Protein AF-E9SAD4-F1 (afdb_monomer)

Nearest PDB structures (foldseek):
  3oss-assembly1_D  TM=2.314E-01  e=1.562E+00  Escherichia coli ETEC H10407

Structure (mmCIF, N/CA/C/O backbone):
data_AF-E9SAD4-F1
#
_entry.id   AF-E9SAD4-F1
#
loop_
_atom_site.group_PDB
_atom_site.id
_atom_site.type_symbol
_atom_site.label_atom_id
_atom_site.label_alt_id
_atom_site.label_comp_id
_atom_site.label_asym_id
_atom_site.label_entity_id
_atom_site.label_seq_id
_atom_site.pdbx_PDB_ins_code
_atom_site.Cartn_x
_atom_site.Cartn_y
_atom_site.Cartn_z
_atom_site.occupancy
_atom_site.B_iso_or_equiv
_atom_site.auth_seq_id
_atom_site.auth_comp_id
_atom_site.auth_asym_id
_atom_site.auth_atom_id
_atom_site.pdbx_PDB_model_num
ATOM 1 N N . MET A 1 1 ? 9.072 8.139 5.338 1.00 59.72 1 MET A N 1
ATOM 2 C CA . MET A 1 1 ? 9.594 6.782 5.063 1.00 59.72 1 MET A CA 1
ATOM 3 C C . MET A 1 1 ? 9.498 6.513 3.572 1.00 59.72 1 MET A C 1
ATOM 5 O O . MET A 1 1 ? 8.404 6.653 3.026 1.00 59.72 1 MET A O 1
ATOM 9 N N . SER A 1 2 ? 10.623 6.176 2.952 1.00 75.62 2 SER A N 1
ATOM 10 C CA . SER A 1 2 ? 10.748 5.867 1.522 1.00 75.62 2 SER A CA 1
ATOM 11 C C . SER A 1 2 ? 10.544 4.366 1.267 1.00 75.62 2 SER A C 1
ATOM 13 O O . SER A 1 2 ? 10.562 3.581 2.216 1.00 75.62 2 SER A O 1
ATOM 15 N N . ILE A 1 3 ? 10.311 3.980 0.010 1.00 87.56 3 ILE A N 1
ATOM 16 C CA . ILE A 1 3 ? 10.311 2.576 -0.435 1.00 87.56 3 ILE A CA 1
ATOM 17 C C . ILE A 1 3 ? 11.769 2.093 -0.481 1.00 87.56 3 ILE A C 1
ATOM 19 O O . ILE A 1 3 ? 12.589 2.736 -1.142 1.00 87.56 3 ILE A O 1
ATOM 23 N N . SER A 1 4 ? 12.093 1.024 0.252 1.00 94.19 4 SER A N 1
ATOM 24 C CA . SER A 1 4 ? 13.434 0.418 0.284 1.00 94.19 4 SER A CA 1
ATOM 25 C C . SER A 1 4 ? 13.704 -0.424 -0.968 1.00 94.19 4 SER A C 1
ATOM 27 O O . SER A 1 4 ? 12.838 -0.555 -1.831 1.00 94.19 4 SER A O 1
ATOM 29 N N . ASN A 1 5 ? 14.904 -0.991 -1.103 1.00 94.94 5 ASN A N 1
ATOM 30 C CA . ASN A 1 5 ? 15.184 -1.901 -2.216 1.00 94.94 5 ASN A CA 1
ATOM 31 C C . ASN A 1 5 ? 14.440 -3.234 -2.057 1.00 94.94 5 ASN A C 1
ATOM 33 O O . ASN A 1 5 ? 13.855 -3.695 -3.032 1.00 94.94 5 ASN A O 1
ATOM 37 N N . GLU A 1 6 ? 14.331 -3.770 -0.837 1.00 96.38 6 GLU A N 1
ATOM 38 C CA . GLU A 1 6 ? 13.551 -4.989 -0.573 1.00 96.38 6 GLU A CA 1
ATOM 39 C C . GLU A 1 6 ? 12.064 -4.790 -0.910 1.00 96.38 6 GLU A C 1
ATOM 41 O O . GLU A 1 6 ? 11.401 -5.685 -1.437 1.00 96.38 6 GLU A O 1
ATOM 46 N N . ASP A 1 7 ? 11.525 -3.592 -0.653 1.00 97.38 7 ASP A N 1
ATOM 47 C CA . ASP A 1 7 ? 10.153 -3.264 -1.036 1.00 97.38 7 ASP A CA 1
ATOM 48 C C . ASP A 1 7 ? 9.972 -3.269 -2.566 1.00 97.38 7 ASP A C 1
ATOM 50 O O . ASP A 1 7 ? 8.937 -3.720 -3.057 1.00 97.38 7 ASP A O 1
ATOM 54 N N . LYS A 1 8 ? 10.955 -2.759 -3.327 1.00 96.75 8 LYS A N 1
ATOM 55 C CA . LYS A 1 8 ? 10.908 -2.745 -4.801 1.00 96.75 8 LYS A CA 1
ATOM 56 C C . LYS A 1 8 ? 10.971 -4.159 -5.360 1.00 96.75 8 LYS A C 1
ATOM 58 O O . LYS A 1 8 ? 10.163 -4.492 -6.220 1.00 96.75 8 LYS A O 1
ATOM 63 N N . GLU A 1 9 ? 11.878 -4.984 -4.842 1.00 97.75 9 GLU A N 1
ATOM 64 C CA . GLU A 1 9 ? 11.999 -6.395 -5.219 1.00 97.75 9 GLU A CA 1
ATOM 65 C C . GLU A 1 9 ? 10.682 -7.136 -4.977 1.00 97.75 9 GLU A C 1
ATOM 67 O O . GLU A 1 9 ? 10.183 -7.833 -5.861 1.00 97.75 9 GLU A O 1
ATOM 72 N N . TYR A 1 10 ? 10.056 -6.914 -3.817 1.00 98.31 10 TYR A N 1
ATOM 73 C CA . TYR A 1 10 ? 8.741 -7.473 -3.531 1.00 98.31 10 TYR A CA 1
ATOM 74 C C . TYR A 1 10 ? 7.670 -6.988 -4.518 1.00 98.31 10 TYR A C 1
ATOM 76 O O . TYR A 1 10 ? 6.943 -7.813 -5.069 1.00 98.31 10 TYR A O 1
ATOM 84 N N . LEU A 1 11 ? 7.573 -5.678 -4.773 1.00 98.25 11 LEU A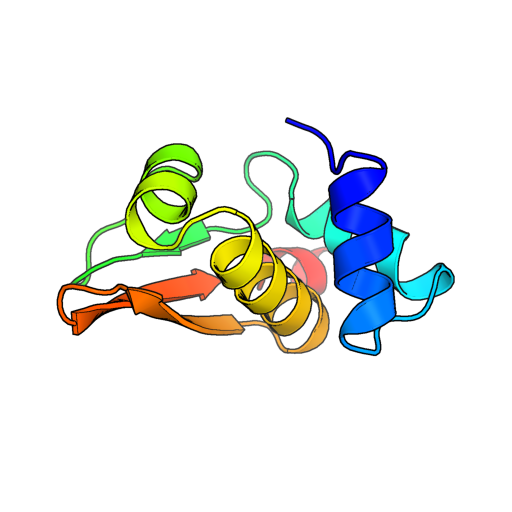 N 1
ATOM 85 C CA . LEU A 1 11 ? 6.606 -5.116 -5.725 1.00 98.25 11 LEU A CA 1
ATOM 86 C C . LEU A 1 11 ? 6.780 -5.707 -7.133 1.00 98.25 11 LEU A C 1
ATOM 88 O O . LEU A 1 11 ? 5.790 -6.051 -7.778 1.00 98.25 11 LEU A O 1
ATOM 92 N N . MET A 1 12 ? 8.023 -5.885 -7.579 1.00 98.06 12 MET A N 1
ATOM 93 C CA . MET A 1 12 ? 8.324 -6.515 -8.864 1.00 98.06 12 MET A CA 1
ATOM 94 C C . MET A 1 12 ? 7.938 -7.996 -8.878 1.00 98.06 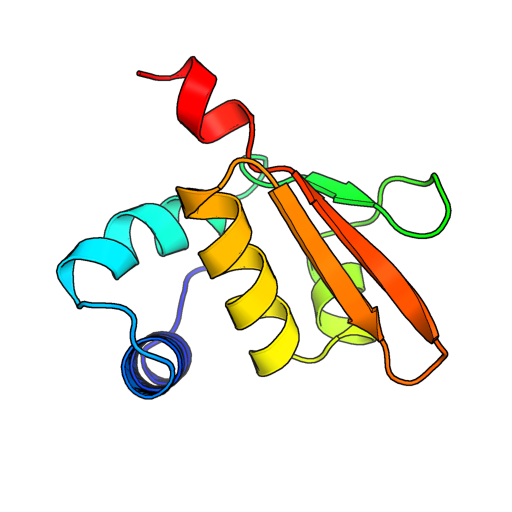12 MET A C 1
ATOM 96 O O . MET A 1 12 ? 7.338 -8.462 -9.845 1.00 98.06 12 MET A O 1
ATOM 100 N N . SER A 1 13 ? 8.181 -8.724 -7.782 1.00 98.12 13 SER A N 1
ATOM 101 C CA . SER A 1 13 ? 7.782 -10.135 -7.661 1.00 98.12 13 SER A CA 1
ATOM 102 C C . SER A 1 13 ? 6.266 -10.359 -7.742 1.00 98.12 13 SER A C 1
ATOM 104 O O . SER A 1 13 ? 5.833 -11.433 -8.152 1.00 98.12 13 SER A O 1
ATOM 106 N N . ILE A 1 14 ? 5.456 -9.351 -7.389 1.00 97.44 14 ILE A N 1
ATOM 107 C CA . ILE A 1 14 ? 3.987 -9.412 -7.470 1.00 97.44 14 ILE A CA 1
ATOM 108 C C . ILE A 1 14 ? 3.424 -8.757 -8.744 1.00 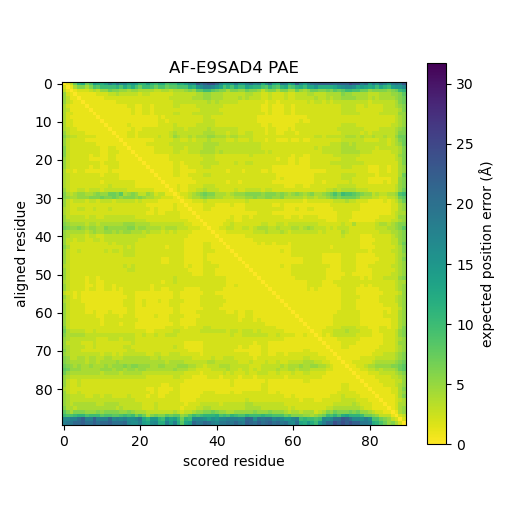97.44 14 ILE A C 1
ATOM 110 O O . ILE A 1 14 ? 2.218 -8.534 -8.834 1.00 97.44 14 ILE A O 1
ATOM 114 N N . GLY A 1 15 ? 4.282 -8.465 -9.730 1.00 97.31 15 GLY A N 1
ATOM 115 C CA . GLY A 1 15 ? 3.883 -8.102 -11.093 1.00 97.31 15 GLY A CA 1
ATOM 116 C C . GLY A 1 15 ? 3.924 -6.613 -11.444 1.00 97.31 15 GLY A C 1
ATOM 117 O O . GLY A 1 15 ? 3.515 -6.260 -12.549 1.00 97.31 15 GLY A O 1
ATOM 118 N N . TYR A 1 16 ? 4.415 -5.735 -10.562 1.00 97.94 16 TYR A N 1
ATOM 119 C CA . TYR A 1 16 ? 4.637 -4.327 -10.917 1.00 97.94 16 TYR A CA 1
ATOM 120 C C . TYR A 1 16 ? 5.935 -4.147 -11.707 1.00 97.94 16 TYR A C 1
ATOM 122 O O . TYR A 1 16 ? 6.944 -4.798 -11.440 1.00 97.94 16 TYR A O 1
ATOM 130 N N . LEU A 1 17 ? 5.933 -3.227 -12.667 1.00 97.69 17 LEU A N 1
ATOM 131 C CA . LEU A 1 17 ? 7.108 -2.916 -13.476 1.00 97.69 17 LEU A CA 1
ATOM 132 C C . LEU A 1 17 ? 7.967 -1.846 -12.794 1.00 97.69 17 LEU A C 1
ATOM 134 O O . LEU A 1 17 ? 7.477 -1.041 -12.004 1.00 97.69 17 LEU A O 1
ATOM 138 N N . GLU A 1 18 ? 9.248 -1.762 -13.155 1.00 96.06 18 GLU A N 1
ATOM 139 C CA . GLU A 1 18 ? 10.158 -0.746 -12.605 1.00 96.06 18 GLU A CA 1
ATOM 140 C C . GLU A 1 18 ? 9.623 0.686 -12.803 1.00 96.06 18 GLU A C 1
ATOM 142 O O . GLU A 1 18 ? 9.672 1.518 -11.895 1.00 96.06 18 GLU A O 1
ATOM 147 N N . LYS A 1 19 ? 9.004 0.952 -13.963 1.00 96.19 19 LYS A N 1
ATOM 148 C CA . LYS A 1 19 ? 8.352 2.237 -14.263 1.00 96.19 19 LYS A CA 1
ATOM 149 C C . LYS A 1 19 ? 7.191 2.570 -13.314 1.00 96.19 19 LYS A C 1
ATOM 151 O O . LYS A 1 19 ? 6.930 3.748 -13.068 1.00 96.19 19 LYS A O 1
ATOM 156 N N . ASP A 1 20 ? 6.528 1.559 -12.751 1.00 96.44 20 ASP A N 1
ATOM 157 C CA . ASP A 1 20 ? 5.383 1.730 -11.852 1.00 96.44 20 ASP A CA 1
ATOM 158 C C . ASP A 1 20 ? 5.834 2.168 -10.451 1.00 96.44 20 ASP A C 1
ATOM 160 O O . ASP A 1 20 ? 5.113 2.884 -9.747 1.00 96.44 20 ASP A O 1
ATOM 164 N N . LEU A 1 21 ? 7.068 1.820 -10.062 1.00 96.06 21 LEU A N 1
ATOM 165 C CA . LEU A 1 21 ? 7.634 2.110 -8.742 1.00 96.06 21 LEU A CA 1
ATOM 166 C C . LEU A 1 21 ? 7.640 3.605 -8.421 1.00 96.06 21 LEU A C 1
ATOM 168 O O . LEU A 1 21 ? 7.484 3.979 -7.260 1.00 96.06 21 LEU A O 1
ATOM 172 N N . LYS A 1 22 ? 7.767 4.476 -9.431 1.00 94.88 22 LYS A N 1
ATOM 173 C CA . LYS A 1 22 ? 7.721 5.932 -9.239 1.00 94.88 22 LYS A CA 1
ATOM 174 C C . LYS A 1 22 ? 6.374 6.386 -8.670 1.00 94.88 22 LYS A C 1
ATOM 176 O O . LYS A 1 22 ? 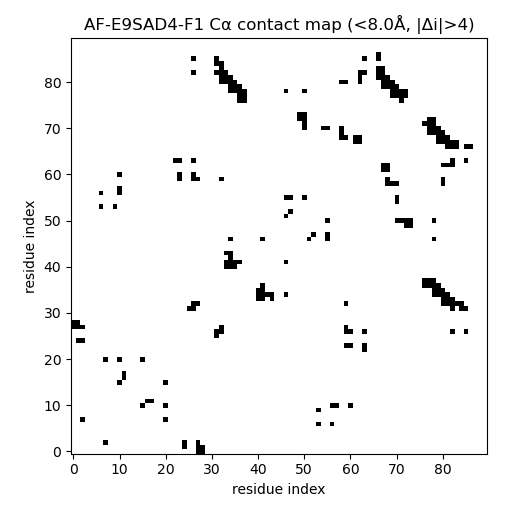6.353 7.179 -7.727 1.00 94.88 22 LYS A O 1
ATOM 181 N N . GLN A 1 23 ? 5.260 5.877 -9.200 1.00 95.69 23 GLN A N 1
ATOM 182 C CA . GLN A 1 23 ? 3.922 6.238 -8.720 1.00 95.69 23 GLN A CA 1
ATOM 183 C C . GLN A 1 23 ? 3.628 5.593 -7.361 1.00 95.69 23 GLN A C 1
ATOM 185 O O . GLN A 1 23 ? 3.073 6.248 -6.482 1.00 95.69 23 GLN A O 1
ATOM 190 N N . ILE A 1 24 ? 4.078 4.356 -7.136 1.00 96.88 24 ILE A N 1
ATOM 191 C CA . ILE A 1 24 ? 3.925 3.680 -5.837 1.00 96.88 24 ILE A CA 1
ATOM 192 C C . ILE A 1 24 ? 4.735 4.412 -4.752 1.00 96.88 24 ILE A C 1
ATOM 194 O O . ILE A 1 24 ? 4.241 4.654 -3.650 1.00 96.88 24 ILE A O 1
ATOM 198 N N . ALA A 1 25 ? 5.958 4.849 -5.065 1.00 95.31 25 ALA A N 1
ATOM 199 C CA . ALA A 1 25 ? 6.778 5.658 -4.167 1.00 95.31 25 ALA A CA 1
ATOM 200 C C . ALA A 1 25 ? 6.150 7.029 -3.890 1.00 95.31 25 ALA A C 1
ATOM 202 O O . ALA A 1 25 ? 6.237 7.524 -2.765 1.00 95.31 25 ALA A O 1
ATOM 203 N N . TYR A 1 26 ? 5.486 7.626 -4.885 1.00 94.88 26 TYR A N 1
ATOM 204 C CA . TYR A 1 26 ? 4.703 8.840 -4.685 1.00 94.88 26 TYR A CA 1
ATOM 205 C C . TYR A 1 26 ? 3.535 8.605 -3.721 1.00 94.88 26 TYR A C 1
ATOM 207 O O . TYR A 1 26 ? 3.419 9.318 -2.726 1.00 94.88 26 TYR A O 1
ATOM 215 N N . ALA A 1 27 ? 2.755 7.541 -3.934 1.00 95.88 27 ALA A N 1
ATOM 216 C CA . ALA A 1 27 ? 1.663 7.133 -3.052 1.00 95.88 27 ALA A CA 1
ATOM 217 C C . ALA A 1 27 ? 2.126 6.896 -1.603 1.00 95.88 27 ALA A C 1
ATOM 219 O O . ALA A 1 27 ? 1.380 7.159 -0.655 1.00 95.88 27 ALA A O 1
ATOM 220 N N . ALA A 1 28 ? 3.366 6.426 -1.420 1.00 94.94 28 ALA A N 1
ATOM 221 C CA . ALA A 1 28 ? 3.969 6.170 -0.116 1.00 94.94 28 ALA A CA 1
ATOM 222 C C . ALA A 1 28 ? 4.357 7.441 0.663 1.00 94.94 28 ALA A C 1
ATOM 224 O O . ALA A 1 28 ? 4.629 7.330 1.870 1.00 94.94 28 ALA A O 1
ATOM 225 N N . LYS A 1 29 ? 4.433 8.614 0.015 1.00 92.88 29 LYS A N 1
ATOM 226 C CA . LYS A 1 29 ? 4.785 9.880 0.675 1.00 92.88 29 LYS A CA 1
ATOM 227 C C . LYS A 1 29 ? 3.750 10.258 1.736 1.00 92.88 29 LYS A C 1
ATOM 229 O O . LYS A 1 29 ? 2.594 9.834 1.707 1.00 92.88 29 LYS A O 1
ATOM 234 N N . ALA A 1 30 ? 4.185 11.072 2.697 1.00 83.81 30 ALA A N 1
ATOM 235 C CA . ALA A 1 30 ? 3.281 11.629 3.693 1.00 83.81 30 ALA A CA 1
ATOM 236 C C . ALA A 1 30 ? 2.161 12.420 2.997 1.00 83.81 30 ALA A C 1
ATOM 238 O O . ALA A 1 30 ? 2.421 13.152 2.045 1.00 83.81 30 ALA A O 1
ATOM 239 N N . ASN A 1 31 ? 0.929 12.274 3.486 1.00 87.44 31 ASN A N 1
ATOM 240 C CA . ASN A 1 31 ? -0.252 13.008 3.015 1.00 87.44 31 ASN A CA 1
ATOM 241 C C . ASN A 1 31 ? -0.691 12.745 1.561 1.00 87.44 31 ASN A C 1
ATOM 243 O O . ASN A 1 31 ? -1.503 13.518 1.053 1.00 87.44 31 ASN A O 1
ATOM 247 N N . VAL A 1 32 ? -0.189 11.693 0.901 1.00 94.81 32 VAL A N 1
ATOM 248 C CA . VAL A 1 32 ? -0.691 11.268 -0.421 1.00 94.81 32 VAL A CA 1
ATOM 249 C C . VAL A 1 32 ? -1.776 10.211 -0.269 1.00 94.81 32 VAL A C 1
ATOM 251 O O . VAL A 1 32 ? -2.904 10.436 -0.690 1.00 94.81 32 VAL A O 1
ATOM 254 N N . THR A 1 33 ? -1.458 9.096 0.392 1.00 97.19 33 THR A N 1
ATOM 255 C CA . THR A 1 33 ? -2.439 8.041 0.681 1.00 97.19 33 THR A CA 1
ATOM 256 C C . THR A 1 33 ? -2.979 8.187 2.100 1.00 97.19 33 THR A C 1
ATOM 258 O O . THR A 1 33 ? -2.201 8.272 3.058 1.00 97.19 33 THR A O 1
ATOM 261 N N . LYS A 1 34 ? -4.305 8.213 2.240 1.00 97.94 34 LYS A N 1
ATOM 262 C CA . LYS A 1 34 ? -5.015 8.142 3.522 1.00 97.94 34 LYS A CA 1
ATOM 263 C C . LYS A 1 34 ? -5.338 6.684 3.844 1.00 97.94 34 LYS A C 1
ATOM 265 O O . LYS A 1 34 ? -5.498 5.864 2.942 1.00 97.94 34 LYS A O 1
ATOM 270 N N . TYR A 1 35 ? -5.427 6.389 5.135 1.00 98.19 35 TYR A N 1
ATOM 271 C CA . TYR A 1 35 ? -5.734 5.057 5.639 1.00 98.19 35 TYR A CA 1
ATOM 272 C C . TYR A 1 35 ? -6.911 5.140 6.596 1.00 98.19 35 TYR A C 1
ATOM 274 O O . TYR A 1 35 ? -6.962 6.048 7.432 1.00 98.19 35 TYR A O 1
ATOM 282 N N . GLU A 1 36 ? -7.819 4.183 6.495 1.00 98.31 36 GLU A N 1
ATOM 283 C CA . GLU A 1 36 ? -8.977 4.064 7.373 1.00 98.31 36 GLU A CA 1
ATOM 284 C C . GLU A 1 36 ? -9.134 2.619 7.844 1.00 98.31 36 GLU A C 1
ATOM 286 O O . GLU A 1 36 ? -8.856 1.681 7.098 1.00 98.31 36 GLU A O 1
ATOM 291 N N . CYS A 1 37 ? -9.557 2.453 9.092 1.00 98.06 37 CYS A N 1
ATOM 292 C CA . CYS A 1 37 ? -9.927 1.182 9.695 1.00 98.06 37 CYS A CA 1
ATOM 293 C C . CYS A 1 37 ? -11.217 1.413 10.484 1.00 98.06 37 CYS A C 1
ATOM 295 O O . CYS A 1 37 ? -11.270 2.342 11.290 1.00 98.06 37 CYS A O 1
ATOM 297 N N . GLU A 1 38 ? -12.250 0.602 10.246 1.00 95.62 38 GLU A N 1
ATOM 298 C CA . GLU A 1 38 ? -13.536 0.684 10.966 1.00 95.62 38 GLU A CA 1
ATOM 299 C C . GLU A 1 38 ? -14.155 2.101 10.971 1.00 95.62 38 GLU A C 1
ATOM 301 O O . GLU A 1 38 ? -14.616 2.599 11.999 1.00 95.62 38 GLU A O 1
ATOM 306 N N . GLY A 1 39 ? -14.118 2.799 9.830 1.00 94.69 39 GLY A N 1
ATOM 307 C CA . GLY A 1 39 ? -14.673 4.153 9.708 1.00 94.69 39 GLY A CA 1
ATOM 308 C C . GLY A 1 39 ? -13.806 5.263 10.314 1.00 94.69 39 GLY A C 1
ATOM 309 O O . GLY A 1 39 ? -14.215 6.423 10.331 1.00 94.69 39 GLY A O 1
ATOM 310 N N . LYS A 1 40 ? -12.619 4.942 10.850 1.00 97.50 40 LYS A N 1
ATOM 311 C CA . LYS A 1 40 ? -11.721 5.908 11.497 1.00 97.50 40 LYS A CA 1
ATOM 312 C C . LYS A 1 40 ? -10.404 6.034 10.755 1.00 97.50 40 LYS A C 1
ATOM 314 O O . LYS A 1 40 ? -9.744 5.046 10.435 1.00 97.50 40 LYS A O 1
ATOM 319 N N . ARG A 1 41 ? -9.972 7.279 10.543 1.00 97.69 41 ARG A N 1
ATOM 320 C CA . ARG A 1 41 ? -8.661 7.567 9.961 1.00 97.69 41 ARG A CA 1
ATOM 321 C C . ARG A 1 41 ? -7.549 7.081 10.889 1.00 97.69 41 ARG A C 1
ATOM 323 O O . ARG A 1 41 ? -7.521 7.441 12.063 1.00 97.69 41 ARG A O 1
ATOM 330 N N . ILE A 1 42 ? -6.597 6.340 10.331 1.00 97.56 42 ILE A N 1
ATOM 331 C CA . ILE A 1 42 ? -5.425 5.828 11.049 1.00 97.56 42 ILE A CA 1
ATOM 332 C C . ILE A 1 42 ? -4.125 6.355 10.438 1.00 97.56 42 ILE A C 1
ATOM 334 O O . ILE A 1 42 ? -4.077 6.839 9.302 1.00 97.56 42 ILE A O 1
ATOM 338 N N . ALA A 1 43 ? -3.043 6.271 11.208 1.00 96.62 43 ALA A N 1
ATOM 339 C CA . ALA A 1 43 ? -1.717 6.604 10.715 1.00 96.62 43 ALA A CA 1
ATOM 340 C C . ALA A 1 43 ? -1.196 5.522 9.754 1.00 96.62 43 ALA A C 1
ATOM 342 O O . ALA A 1 43 ? -1.529 4.342 9.863 1.00 9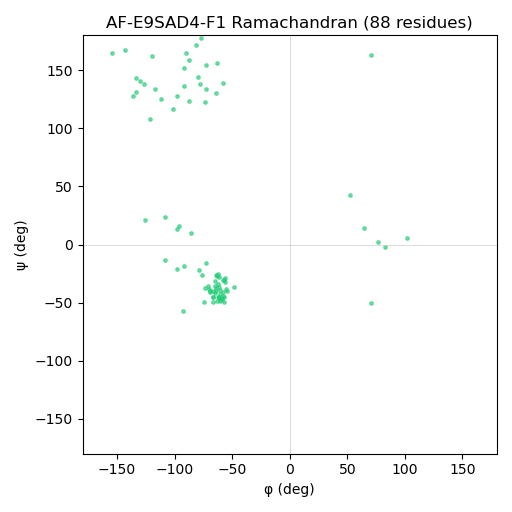6.62 43 ALA A O 1
ATOM 343 N N . LYS A 1 44 ? -0.291 5.915 8.847 1.00 96.00 44 LYS A N 1
ATOM 344 C CA . LYS A 1 44 ? 0.431 4.977 7.970 1.00 96.00 44 LYS A CA 1
ATOM 345 C C . LYS A 1 44 ? 1.156 3.886 8.768 1.00 96.00 44 LYS A C 1
ATOM 347 O O . LYS A 1 44 ? 1.179 2.742 8.334 1.00 96.00 44 LYS A O 1
ATOM 352 N N . SER A 1 45 ? 1.769 4.242 9.900 1.00 95.75 45 SER A N 1
ATOM 353 C CA . SER A 1 45 ? 2.460 3.288 10.777 1.00 95.75 45 SER A CA 1
ATOM 354 C C . SER A 1 45 ? 1.499 2.231 11.313 1.00 95.75 45 SER A C 1
ATOM 356 O O . SER A 1 45 ? 1.797 1.052 11.197 1.00 95.75 45 SER A O 1
ATOM 358 N N . THR A 1 46 ? 0.319 2.645 11.781 1.00 96.75 46 THR A N 1
ATOM 359 C CA . THR A 1 46 ? -0.741 1.741 12.244 1.00 96.75 46 THR A CA 1
ATOM 360 C C . THR A 1 46 ? -1.212 0.810 11.127 1.00 96.75 46 THR A C 1
ATOM 362 O O . THR A 1 46 ? -1.338 -0.387 11.343 1.00 96.75 46 THR A O 1
ATOM 365 N N . ALA A 1 47 ? -1.401 1.312 9.902 1.00 97.19 47 ALA A N 1
ATOM 366 C CA . ALA A 1 47 ? -1.754 0.459 8.763 1.00 97.19 47 ALA A CA 1
ATOM 367 C C . ALA A 1 47 ? -0.677 -0.605 8.465 1.00 97.19 47 ALA A C 1
ATOM 369 O O . ALA A 1 47 ? -1.008 -1.738 8.127 1.00 97.19 47 ALA A O 1
ATOM 370 N N . ILE A 1 48 ? 0.608 -0.249 8.584 1.00 96.81 48 ILE A N 1
ATOM 371 C CA . ILE A 1 48 ? 1.728 -1.186 8.398 1.00 96.81 48 ILE A CA 1
ATOM 372 C C . ILE A 1 48 ? 1.786 -2.208 9.536 1.00 96.81 48 ILE A C 1
ATOM 374 O O . ILE A 1 48 ? 2.048 -3.373 9.266 1.00 96.81 48 ILE A O 1
ATOM 378 N N . GLU A 1 49 ? 1.555 -1.784 10.776 1.00 97.06 49 GLU A N 1
ATOM 379 C CA . GLU A 1 49 ? 1.537 -2.660 11.951 1.00 97.06 49 GLU A CA 1
ATOM 380 C C . GLU A 1 49 ? 0.429 -3.713 11.844 1.00 97.06 49 GLU A C 1
ATOM 382 O O . GLU A 1 49 ? 0.693 -4.894 12.034 1.00 97.06 49 GLU A O 1
ATOM 387 N N . LEU A 1 50 ? -0.777 -3.304 11.436 1.00 97.31 50 LEU A N 1
ATOM 388 C CA . LEU A 1 50 ? -1.929 -4.200 11.295 1.00 97.31 50 LEU A CA 1
ATOM 389 C C . LEU A 1 50 ? -1.808 -5.177 10.116 1.00 97.31 50 LEU A C 1
ATOM 391 O O . LEU A 1 50 ? -2.282 -6.306 10.189 1.00 97.31 50 LEU A O 1
ATOM 395 N N . LEU A 1 51 ? -1.205 -4.749 9.004 1.00 97.88 51 LEU A N 1
ATOM 396 C CA . LEU A 1 51 ? -1.139 -5.552 7.776 1.00 97.88 51 LEU A CA 1
ATOM 397 C C . LEU A 1 51 ? 0.180 -6.310 7.599 1.00 97.88 51 LEU A C 1
ATOM 399 O O . LEU A 1 51 ? 0.268 -7.225 6.779 1.00 97.88 51 LEU A O 1
ATOM 403 N N . GLY A 1 52 ? 1.239 -5.862 8.263 1.00 97.25 52 GLY A N 1
ATOM 404 C CA . GLY A 1 52 ? 2.606 -6.174 7.875 1.00 97.25 52 GLY A CA 1
ATOM 405 C C . GLY A 1 52 ? 3.036 -5.476 6.575 1.00 97.25 52 GLY A C 1
ATOM 406 O O . GLY A 1 52 ? 2.239 -4.997 5.758 1.00 97.25 52 GLY A O 1
ATOM 407 N N . ARG A 1 53 ? 4.356 -5.435 6.347 1.00 96.56 53 ARG A N 1
ATOM 408 C CA . ARG A 1 53 ? 4.965 -4.653 5.255 1.00 96.56 53 ARG A CA 1
ATOM 409 C C . ARG A 1 53 ? 4.484 -5.068 3.862 1.00 96.56 53 ARG A C 1
ATOM 411 O O . ARG A 1 53 ? 4.116 -4.209 3.065 1.00 96.56 53 ARG A O 1
ATOM 418 N N . LYS A 1 54 ? 4.458 -6.372 3.569 1.00 97.44 54 LYS A N 1
ATOM 419 C CA . LYS A 1 54 ? 4.115 -6.919 2.242 1.00 97.44 54 LYS A CA 1
ATOM 420 C C . LYS A 1 54 ? 2.651 -6.681 1.862 1.00 97.44 54 LYS A C 1
ATOM 422 O O . LYS A 1 54 ? 2.356 -6.245 0.746 1.00 97.44 54 LYS A O 1
ATOM 427 N N . LYS A 1 55 ? 1.721 -6.920 2.791 1.00 98.06 55 LYS A N 1
ATOM 428 C CA . LYS A 1 55 ? 0.287 -6.714 2.547 1.00 98.06 55 LYS A CA 1
ATOM 429 C C . LYS A 1 55 ? -0.021 -5.222 2.423 1.00 98.06 55 LYS A C 1
ATOM 431 O O . LYS A 1 55 ? -0.715 -4.842 1.480 1.00 98.06 55 LYS A O 1
ATOM 436 N N . TRP A 1 56 ? 0.605 -4.381 3.254 1.00 98.00 56 TRP A N 1
ATOM 437 C CA . TRP A 1 56 ? 0.554 -2.925 3.106 1.00 98.00 56 TRP A CA 1
ATOM 438 C C . TRP A 1 56 ? 1.058 -2.452 1.731 1.00 98.00 56 TRP A C 1
ATOM 440 O O . TRP A 1 56 ? 0.340 -1.721 1.051 1.00 98.00 56 TRP A O 1
ATOM 450 N N . LEU A 1 57 ? 2.228 -2.918 1.272 1.00 98.06 57 LEU A N 1
ATOM 451 C CA . LEU A 1 57 ? 2.762 -2.589 -0.060 1.00 98.06 57 LEU A CA 1
ATOM 452 C C . LEU A 1 57 ? 1.800 -2.992 -1.180 1.00 98.06 57 LEU A C 1
ATOM 454 O O . LEU A 1 57 ? 1.551 -2.201 -2.083 1.00 98.06 57 LEU A O 1
ATOM 458 N N . SER A 1 58 ? 1.219 -4.192 -1.105 1.00 98.19 58 SER A N 1
ATOM 459 C CA . SER A 1 58 ? 0.264 -4.668 -2.115 1.00 98.19 58 SER A CA 1
ATOM 460 C C . SER A 1 58 ? -1.033 -3.846 -2.158 1.00 98.19 58 SER A C 1
ATOM 462 O O . SER A 1 58 ? -1.672 -3.757 -3.205 1.00 98.19 58 SER A O 1
ATOM 464 N N . GLY A 1 59 ? -1.464 -3.292 -1.019 1.00 98.25 59 GLY A N 1
ATOM 465 C CA . GLY A 1 59 ? -2.634 -2.419 -0.927 1.00 98.25 59 GLY A CA 1
ATOM 466 C C . GLY A 1 59 ? -2.329 -1.041 -1.498 1.00 98.25 59 GLY A C 1
ATOM 467 O O . GLY A 1 59 ? -3.042 -0.575 -2.383 1.00 98.25 59 GLY A O 1
ATOM 468 N N . LEU A 1 60 ? -1.209 -0.453 -1.068 1.00 98.00 60 LEU A N 1
ATOM 469 C CA . LEU A 1 60 ? -0.729 0.841 -1.545 1.00 98.00 60 LEU A CA 1
ATOM 470 C C . LEU A 1 60 ? 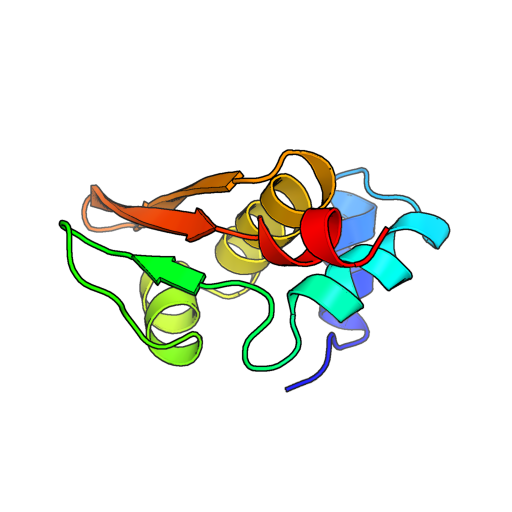-0.501 0.843 -3.058 1.00 98.00 60 LEU A C 1
ATOM 472 O O . LEU A 1 60 ? -0.906 1.771 -3.751 1.00 98.00 60 LEU A O 1
ATOM 476 N N . ALA A 1 61 ? 0.162 -0.190 -3.576 1.00 97.88 61 ALA A N 1
ATOM 477 C CA . ALA A 1 61 ? 0.450 -0.284 -4.996 1.00 97.88 61 ALA A CA 1
ATOM 478 C C . ALA A 1 61 ? -0.840 -0.395 -5.812 1.00 97.88 61 ALA A C 1
ATOM 480 O O . ALA A 1 61 ? -0.963 0.239 -6.852 1.00 97.88 61 ALA A O 1
ATOM 481 N N . ARG A 1 62 ? -1.852 -1.120 -5.319 1.00 98.12 62 ARG A N 1
ATOM 482 C CA . ARG A 1 62 ? -3.157 -1.170 -5.981 1.00 98.12 62 ARG A CA 1
ATOM 483 C C . ARG A 1 62 ? -3.861 0.187 -5.939 1.00 98.12 62 ARG A C 1
ATOM 485 O O . ARG A 1 62 ? -4.287 0.659 -6.988 1.00 98.12 62 ARG A O 1
ATOM 492 N N . SER A 1 63 ? -3.949 0.836 -4.777 1.00 97.81 63 SER A N 1
ATOM 493 C CA . SER A 1 63 ? -4.637 2.132 -4.660 1.00 97.81 63 SER A CA 1
ATOM 494 C C . SER A 1 63 ? -3.967 3.220 -5.499 1.00 97.81 63 SER A C 1
ATOM 496 O O . SER A 1 63 ? -4.659 4.034 -6.107 1.00 97.81 63 SER A O 1
ATOM 498 N N . ALA A 1 64 ? -2.638 3.179 -5.631 1.00 96.94 64 ALA A N 1
ATOM 499 C CA . ALA A 1 64 ? -1.882 4.116 -6.454 1.00 96.94 64 ALA A CA 1
ATOM 500 C C . ALA A 1 64 ? -2.330 4.136 -7.927 1.00 96.94 64 ALA A C 1
ATOM 502 O O . ALA A 1 64 ? -2.229 5.179 -8.564 1.00 96.94 64 ALA A O 1
ATOM 503 N N . PHE A 1 65 ? -2.823 3.016 -8.469 1.00 96.62 65 PHE A N 1
ATOM 504 C CA . PHE A 1 65 ? -3.289 2.903 -9.861 1.00 96.62 65 PHE A CA 1
ATOM 505 C C . PHE A 1 65 ? -4.810 2.783 -10.006 1.00 96.62 65 PHE A C 1
ATOM 507 O O . PHE A 1 65 ? -5.323 2.941 -11.110 1.00 96.62 65 PHE A O 1
ATOM 514 N N . HIS A 1 66 ? -5.534 2.528 -8.916 1.00 96.25 66 HIS A N 1
ATOM 515 C CA . HIS A 1 66 ? -6.975 2.259 -8.936 1.00 96.25 66 HIS A CA 1
ATOM 516 C C . HIS A 1 66 ? -7.781 3.165 -8.003 1.00 96.25 66 HIS A C 1
ATOM 518 O O . HIS A 1 66 ? -8.889 2.795 -7.629 1.00 96.25 66 HIS A O 1
ATOM 524 N N . TRP A 1 67 ? -7.239 4.329 -7.626 1.00 95.81 67 TRP A N 1
ATOM 525 C CA . TRP A 1 67 ? -7.830 5.293 -6.684 1.00 95.81 67 TRP A CA 1
ATOM 526 C C . TRP A 1 67 ? -7.838 4.814 -5.230 1.00 95.81 67 TRP A C 1
ATOM 528 O O . TRP A 1 67 ? -7.363 5.519 -4.342 1.00 95.81 67 TRP A O 1
ATOM 538 N N . SER A 1 68 ? -8.324 3.602 -4.977 1.00 97.69 68 SER A N 1
ATOM 539 C CA . SER A 1 68 ? -8.417 3.013 -3.647 1.00 97.69 68 SER A CA 1
ATOM 540 C C . SER A 1 68 ? -8.134 1.509 -3.648 1.00 97.69 68 SER A C 1
ATOM 542 O O . SER A 1 68 ? -8.028 0.857 -4.690 1.00 97.69 68 SER A O 1
ATOM 544 N N . ALA A 1 69 ? -7.947 0.950 -2.455 1.00 98.31 69 ALA A N 1
ATOM 545 C CA . ALA A 1 69 ? -7.828 -0.487 -2.240 1.00 98.31 69 ALA A CA 1
ATOM 546 C C . ALA A 1 69 ? -8.249 -0.861 -0.815 1.00 98.31 69 ALA A C 1
ATOM 548 O O . ALA A 1 69 ? -8.310 -0.009 0.067 1.00 98.31 69 ALA A O 1
ATOM 549 N N . VAL A 1 70 ? -8.487 -2.153 -0.586 1.00 98.31 70 VAL A N 1
ATOM 550 C CA . VAL A 1 70 ? -8.743 -2.710 0.748 1.00 98.31 70 VAL A CA 1
ATOM 551 C C . VAL A 1 70 ? -7.849 -3.925 0.977 1.00 98.31 70 VAL A C 1
ATOM 553 O O . VAL A 1 70 ? -7.600 -4.725 0.061 1.00 98.31 70 VAL A O 1
ATOM 556 N N . ARG A 1 71 ? -7.340 -4.050 2.202 1.00 98.44 71 ARG A N 1
ATOM 557 C CA . ARG A 1 71 ? -6.649 -5.242 2.698 1.00 98.44 71 ARG A CA 1
ATOM 558 C C . ARG A 1 71 ? -7.181 -5.593 4.078 1.00 98.44 71 ARG A C 1
ATOM 560 O O . ARG A 1 71 ? -7.246 -4.732 4.943 1.00 98.44 71 ARG A O 1
ATOM 567 N N . GLU A 1 72 ? -7.523 -6.854 4.266 1.00 98.19 72 GLU A N 1
ATOM 568 C CA . GLU A 1 72 ? -7.890 -7.402 5.571 1.00 98.19 72 GLU A CA 1
ATOM 569 C C . GLU A 1 72 ? -6.620 -7.665 6.396 1.00 98.19 72 GLU A C 1
ATOM 5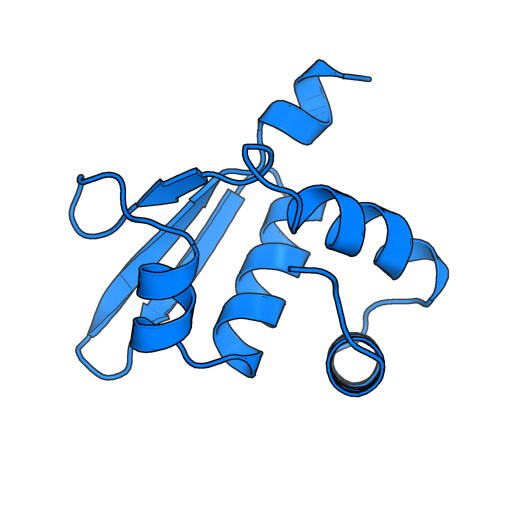71 O O . GLU A 1 72 ? -5.622 -8.121 5.840 1.00 98.19 72 GLU A O 1
ATOM 576 N N . ALA A 1 73 ? -6.607 -7.356 7.685 1.00 96.44 73 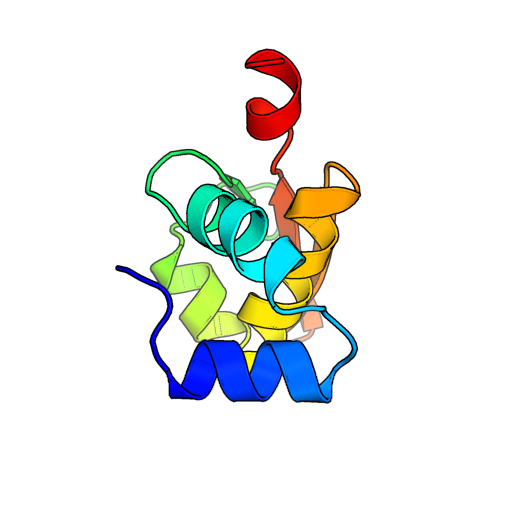ALA A N 1
ATOM 577 C CA . ALA A 1 73 ? -5.564 -7.743 8.632 1.00 96.44 73 ALA A CA 1
ATOM 578 C C . ALA A 1 73 ? -5.791 -9.183 9.127 1.00 96.44 73 ALA A C 1
ATOM 580 O O . ALA A 1 73 ? -6.808 -9.797 8.821 1.00 96.44 73 ALA A O 1
ATOM 581 N N . GLU A 1 74 ? -4.836 -9.758 9.860 1.00 94.12 74 GLU A N 1
ATOM 582 C CA . GLU A 1 74 ? -4.980 -11.130 10.388 1.00 94.12 74 GLU A CA 1
ATOM 583 C C . GLU A 1 74 ? -6.124 -11.263 11.401 1.00 94.12 74 GLU A C 1
ATOM 585 O O . GLU A 1 74 ? -6.719 -12.327 11.532 1.00 94.12 74 GLU A O 1
ATOM 590 N N . ASP A 1 75 ? -6.469 -10.169 12.075 1.00 93.19 75 ASP A N 1
ATOM 591 C CA . ASP A 1 75 ? -7.577 -10.091 13.028 1.00 93.19 75 ASP A CA 1
ATOM 592 C C . ASP A 1 75 ? -8.940 -9.790 12.375 1.00 93.19 75 ASP A C 1
ATOM 594 O O . ASP A 1 75 ? -9.914 -9.514 13.074 1.00 93.19 75 ASP A O 1
ATOM 598 N N . GLY A 1 76 ? -9.018 -9.826 11.040 1.00 95.69 76 GLY A N 1
ATOM 599 C CA . GLY A 1 76 ? -10.241 -9.585 10.275 1.00 95.69 76 GLY A CA 1
ATOM 600 C C . GLY A 1 76 ? -10.573 -8.108 10.041 1.00 95.69 76 GLY A C 1
ATOM 601 O O . GLY A 1 76 ? -11.544 -7.808 9.345 1.00 95.69 76 GLY A O 1
ATOM 602 N N . ARG A 1 77 ? -9.789 -7.155 10.568 1.00 96.06 77 ARG A N 1
ATOM 603 C CA . ARG A 1 77 ? -10.043 -5.726 10.328 1.00 96.06 77 ARG A CA 1
ATOM 604 C C . ARG A 1 77 ? -9.686 -5.318 8.902 1.00 96.06 77 ARG A C 1
ATOM 606 O O . ARG A 1 77 ? -8.601 -5.607 8.404 1.00 96.06 77 ARG A O 1
ATOM 613 N N . CYS A 1 78 ? -10.571 -4.569 8.253 1.00 98.06 78 CYS A N 1
ATOM 614 C CA . CYS A 1 78 ? -10.336 -4.035 6.913 1.00 98.06 78 CYS A CA 1
ATOM 615 C C . CYS A 1 78 ? -9.625 -2.682 6.964 1.00 98.06 78 CYS A C 1
ATOM 617 O O . CYS A 1 78 ? -10.130 -1.717 7.537 1.00 98.06 78 CYS A O 1
ATOM 619 N N . ILE A 1 79 ? -8.476 -2.603 6.296 1.00 98.50 79 ILE A N 1
ATOM 620 C CA . ILE A 1 79 ? -7.720 -1.371 6.097 1.00 98.50 79 ILE A CA 1
ATOM 621 C C . ILE A 1 79 ? -7.983 -0.848 4.691 1.00 98.50 79 ILE A C 1
ATOM 623 O O . ILE A 1 79 ? -7.633 -1.488 3.692 1.00 98.50 79 ILE A O 1
ATOM 627 N N . HIS A 1 80 ? -8.582 0.333 4.622 1.00 98.56 80 HIS A N 1
ATOM 628 C CA . HIS A 1 80 ? -8.872 1.044 3.387 1.00 98.56 80 HIS A CA 1
ATOM 629 C C . HIS A 1 80 ? -7.720 1.987 3.048 1.00 98.56 80 HIS A C 1
ATOM 631 O O . HIS A 1 80 ? -7.199 2.695 3.908 1.00 98.56 80 HIS A O 1
ATOM 637 N N . PHE A 1 81 ? -7.338 1.992 1.778 1.00 98.50 81 PHE A N 1
ATOM 638 C CA . PHE A 1 81 ? -6.323 2.851 1.191 1.00 98.50 81 PHE A CA 1
ATOM 639 C C . PHE A 1 81 ? -7.034 3.817 0.254 1.00 98.50 81 PHE A C 1
ATOM 641 O O . PHE A 1 81 ? -7.724 3.371 -0.662 1.00 98.50 81 PHE A O 1
ATOM 648 N N . ASP A 1 82 ? -6.837 5.113 0.450 1.00 97.94 82 ASP A N 1
ATOM 649 C CA . ASP A 1 82 ? -7.365 6.158 -0.424 1.00 97.94 82 ASP A CA 1
ATOM 650 C C . ASP A 1 82 ? -6.203 6.987 -0.974 1.00 97.94 82 ASP A C 1
ATOM 652 O O . ASP A 1 82 ? -5.552 7.736 -0.242 1.00 97.94 82 ASP A O 1
ATOM 656 N N . SER A 1 83 ? -5.924 6.809 -2.263 1.00 97.19 83 SER A N 1
ATOM 657 C CA . SER A 1 83 ? -4.901 7.526 -3.021 1.00 97.19 83 SER A CA 1
ATOM 658 C C . SER A 1 83 ? -5.528 8.516 -4.017 1.00 97.19 83 SER A C 1
ATOM 660 O O . SER A 1 83 ? -4.869 8.868 -4.998 1.00 97.19 83 SER A O 1
ATOM 662 N N . SER A 1 84 ? -6.767 8.985 -3.781 1.00 95.75 84 SER A N 1
ATOM 663 C CA . SER A 1 84 ? -7.484 9.937 -4.652 1.00 95.75 84 SER A CA 1
ATOM 664 C C . SER A 1 84 ? -6.639 11.148 -5.037 1.00 95.75 84 SER A C 1
ATOM 666 O O . SER A 1 84 ? -6.660 11.590 -6.180 1.00 95.75 84 SER A O 1
ATOM 668 N N . LYS A 1 85 ? -5.809 11.625 -4.106 1.00 94.62 85 LYS A N 1
ATOM 669 C CA . LYS A 1 85 ? -4.953 12.799 -4.285 1.00 94.62 85 LYS A CA 1
ATOM 670 C C . LYS A 1 85 ? -4.013 12.697 -5.493 1.00 94.62 85 LYS A C 1
ATOM 672 O O . LYS A 1 85 ? -3.681 13.706 -6.097 1.00 94.62 85 LYS A O 1
ATOM 677 N N . ILE A 1 86 ? -3.602 11.486 -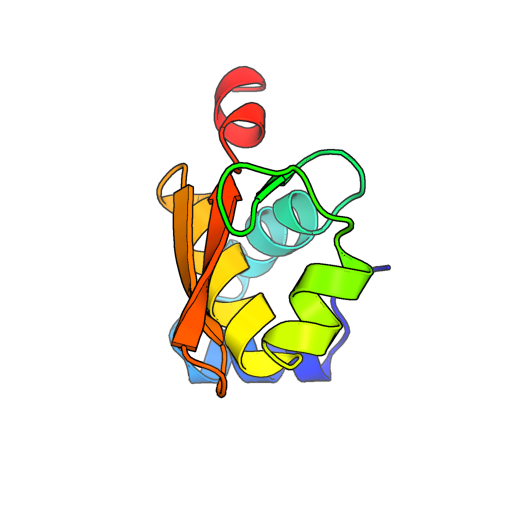5.881 1.00 93.25 86 ILE A N 1
ATOM 678 C CA . ILE A 1 86 ? -2.752 11.265 -7.067 1.00 93.25 86 ILE A CA 1
ATOM 679 C C . ILE A 1 86 ? -3.464 11.701 -8.359 1.00 93.25 86 ILE A C 1
ATOM 681 O O . ILE A 1 86 ? -2.810 12.054 -9.338 1.00 93.25 86 ILE A O 1
ATOM 685 N N . TRP A 1 87 ? -4.793 11.664 -8.364 1.00 87.50 87 TRP A N 1
ATOM 686 C CA . TRP A 1 87 ? -5.637 11.980 -9.512 1.00 87.50 87 TRP A CA 1
ATOM 687 C C . TRP A 1 87 ? -6.055 13.450 -9.557 1.00 87.50 87 TRP A C 1
ATOM 689 O O . TRP A 1 87 ? -6.442 13.926 -10.614 1.00 87.50 87 TRP A O 1
ATOM 699 N N . GLU A 1 88 ? -5.956 14.162 -8.434 1.00 82.81 88 GLU A N 1
ATOM 700 C CA . GLU A 1 88 ? -6.227 15.603 -8.340 1.00 82.81 88 GLU A CA 1
ATOM 701 C C . GLU A 1 88 ? -5.055 16.451 -8.869 1.00 82.81 88 GLU A C 1
ATOM 703 O O . GLU A 1 88 ? -5.239 17.606 -9.235 1.00 82.81 88 GLU A O 1
ATOM 708 N N . GLU A 1 89 ? -3.846 15.883 -8.912 1.00 62.00 89 GLU A N 1
ATOM 709 C CA . GLU A 1 89 ? -2.613 16.563 -9.341 1.00 62.00 89 GLU A CA 1
ATOM 710 C C . GLU A 1 89 ? -2.247 16.307 -10.822 1.00 62.00 89 GLU A C 1
ATOM 712 O O . GLU A 1 89 ? -1.101 16.534 -11.217 1.00 62.00 89 GLU A O 1
ATOM 717 N N . LYS A 1 90 ? -3.188 15.805 -11.635 1.00 53.59 90 LYS A N 1
ATOM 718 C CA . LYS A 1 90 ? -2.993 15.512 -13.066 1.00 53.59 90 LYS A CA 1
ATOM 719 C C . LYS A 1 90 ? -3.712 16.485 -13.987 1.00 53.59 90 LYS A C 1
ATOM 721 O O . LYS A 1 90 ? -4.828 16.919 -13.637 1.00 53.59 90 LYS A O 1
#

Secondary structure (DSSP, 8-state):
----HHHHHHHHHTT--GGGHHHHHHHTSTTTSEEEETTEEE-HHHHHHHHHHHHHHHHHHHHHHHSEEEEE-TTSPEEEEE-THHHHT-

Sequence (90 aa):
MSISNEDKEYLMSIGYLEKDLKQIAYAAKANVTKYECEGKRIAKSTAIELLGRKKWLSGLARSAFHWSAVREAEDGRCIHFDSSKIWEEK

pLDDT: mean 94.71, std 7.66, range [53.59, 98.56]

Solvent-accessible surface area (backbone atoms only — not comparable to full-atom values): 5054 Å² total; per-residue (Å²): 120,80,77,53,70,69,54,49,55,50,45,42,75,76,73,47,52,82,82,50,48,59,52,34,47,52,37,55,36,86,90,35,44,49,38,32,42,90,94,36,83,49,54,73,66,56,51,31,68,56,41,34,69,68,55,35,50,58,26,48,47,44,6,51,79,57,42,40,32,70,43,67,26,93,88,67,50,52,38,36,33,38,23,54,57,68,65,73,76,108

Organism: NCBI:txid246199

Mean predicted aligned error: 2.83 Å

Radius of gyration: 12.14 Å; Cα contacts (8 Å, |Δi|>4): 127; chains: 1; bounding box: 30×28×27 Å

Foldseek 3Di:
DFQDPVLVVLCVVVPDDPVLSVLLRVLVDPPQKWKDWPNDTDDPVVVCVQAPDNQSSVQSSCCSPPQKGWDAGPVRIIMIIGRVNNVVVD